Protein AF-A0A3D9JRN9-F1 (afdb_monomer_lite)

pLDDT: mean 74.61, std 16.91, range [31.59, 95.44]

Structure (mmCIF, N/CA/C/O backbone):
data_AF-A0A3D9JRN9-F1
#
_entry.id   AF-A0A3D9JRN9-F1
#
loop_
_atom_site.group_PDB
_atom_site.id
_atom_site.type_symbol
_atom_site.label_atom_id
_atom_site.label_alt_id
_atom_site.label_comp_id
_atom_site.label_asym_id
_atom_site.label_entity_id
_atom_site.label_seq_id
_atom_site.pdbx_PDB_ins_code
_atom_site.Cartn_x
_atom_site.Cartn_y
_atom_site.Cartn_z
_atom_site.occupancy
_atom_site.B_iso_or_equiv
_atom_site.auth_seq_id
_atom_site.auth_comp_id
_atom_site.auth_asym_id
_atom_site.auth_atom_id
_atom_site.pdbx_PDB_model_num
ATOM 1 N N . MET A 1 1 ? -12.294 11.208 -32.281 1.00 33.69 1 MET A N 1
ATOM 2 C CA . MET A 1 1 ? -10.976 11.576 -31.723 1.00 33.69 1 MET A CA 1
ATOM 3 C C . MET A 1 1 ? -10.652 10.563 -30.634 1.00 33.69 1 MET A C 1
ATOM 5 O O . MET A 1 1 ? -11.263 10.613 -29.578 1.00 33.69 1 MET A O 1
ATOM 9 N N . LEU A 1 2 ? -9.806 9.574 -30.929 1.00 33.28 2 LEU A N 1
ATOM 10 C CA . LEU A 1 2 ? -9.289 8.640 -29.926 1.00 33.28 2 LEU A CA 1
ATOM 11 C C . LEU A 1 2 ? -8.185 9.373 -29.164 1.00 33.28 2 LEU A C 1
ATOM 13 O O . LEU A 1 2 ? -7.103 9.590 -29.707 1.00 33.28 2 LEU A O 1
ATOM 17 N N . PHE A 1 3 ? -8.467 9.809 -27.937 1.00 31.59 3 PHE A N 1
ATOM 18 C CA . PHE A 1 3 ? -7.407 10.210 -27.023 1.00 31.59 3 PHE A CA 1
ATOM 19 C C . PHE A 1 3 ? -6.645 8.940 -26.651 1.00 31.59 3 PHE A C 1
ATOM 21 O O . PHE A 1 3 ? -7.091 8.156 -25.820 1.00 31.59 3 PHE A O 1
ATOM 28 N N . ALA A 1 4 ? -5.510 8.707 -27.306 1.00 32.16 4 ALA A N 1
ATOM 29 C CA . ALA A 1 4 ? -4.518 7.785 -26.787 1.00 32.16 4 ALA A CA 1
ATOM 30 C C . ALA A 1 4 ? -4.091 8.336 -25.420 1.00 32.16 4 ALA A C 1
ATOM 32 O O . ALA A 1 4 ? -3.408 9.362 -25.352 1.00 32.16 4 ALA A O 1
ATOM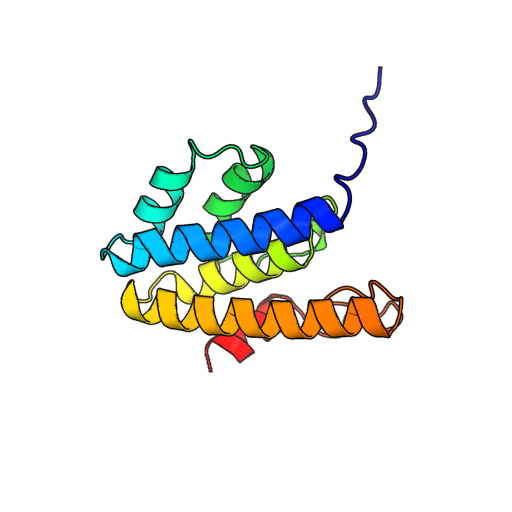 33 N N . HIS A 1 5 ? -4.552 7.705 -24.337 1.00 36.44 5 HIS A N 1
ATOM 34 C CA . HIS A 1 5 ? -4.017 7.950 -23.006 1.00 36.44 5 HIS A CA 1
ATOM 35 C C . HIS A 1 5 ? -2.512 7.719 -23.095 1.00 36.44 5 HIS A C 1
ATOM 37 O O . HIS A 1 5 ? -2.056 6.588 -23.254 1.00 36.44 5 HIS A O 1
ATOM 43 N N . ARG A 1 6 ? -1.731 8.805 -23.064 1.00 34.16 6 ARG A N 1
ATOM 44 C CA . ARG A 1 6 ? -0.288 8.676 -22.896 1.00 34.16 6 ARG A CA 1
ATOM 45 C C . ARG A 1 6 ? -0.088 7.919 -21.584 1.00 34.16 6 ARG A C 1
ATOM 47 O O . ARG A 1 6 ? -0.659 8.363 -20.583 1.00 34.16 6 ARG A O 1
ATOM 54 N N . PRO A 1 7 ? 0.673 6.812 -21.568 1.00 41.25 7 PRO A N 1
ATOM 55 C CA . PRO A 1 7 ? 1.033 6.182 -20.313 1.00 41.25 7 PRO A CA 1
ATOM 56 C C . PRO A 1 7 ? 1.655 7.270 -19.441 1.00 41.25 7 PRO A C 1
ATOM 58 O O . PRO A 1 7 ? 2.537 8.012 -19.890 1.00 41.25 7 PRO A O 1
ATOM 61 N N . THR A 1 8 ? 1.129 7.438 -18.228 1.00 45.56 8 THR A N 1
ATOM 62 C CA . THR A 1 8 ? 1.797 8.279 -17.237 1.00 45.56 8 THR A CA 1
ATOM 63 C C . THR A 1 8 ? 3.233 7.776 -17.147 1.00 45.56 8 THR A C 1
ATOM 65 O O . THR A 1 8 ? 3.460 6.566 -17.110 1.00 45.56 8 THR A O 1
ATOM 68 N N . HIS A 1 9 ? 4.211 8.686 -17.227 1.00 47.56 9 HIS A N 1
ATOM 69 C CA . HIS A 1 9 ? 5.622 8.305 -17.170 1.00 47.56 9 HIS A CA 1
ATOM 70 C C . HIS A 1 9 ? 5.814 7.319 -16.004 1.00 47.56 9 HIS A C 1
ATOM 72 O O . HIS A 1 9 ? 5.342 7.625 -14.905 1.00 47.56 9 HIS A O 1
ATOM 78 N N . PRO A 1 10 ? 6.480 6.165 -16.197 1.00 55.31 10 PRO A N 1
ATOM 79 C CA . PRO A 1 10 ? 6.584 5.123 -15.169 1.00 55.31 10 PRO A CA 1
ATOM 80 C C . PRO A 1 10 ? 7.113 5.676 -13.835 1.00 55.31 10 PRO A C 1
ATOM 82 O O . PRO A 1 10 ? 6.675 5.266 -12.763 1.00 55.31 10 PRO A O 1
ATOM 85 N N . THR A 1 11 ? 7.963 6.702 -13.902 1.00 59.81 11 THR A N 1
ATOM 86 C CA . THR A 1 11 ? 8.492 7.462 -12.766 1.00 59.81 11 THR A CA 1
ATOM 87 C C . THR A 1 11 ? 7.412 8.160 -11.928 1.00 59.81 11 THR A C 1
ATOM 89 O O . THR A 1 11 ? 7.505 8.155 -10.705 1.00 59.81 11 THR A O 1
ATOM 92 N N . ILE A 1 12 ? 6.369 8.721 -12.553 1.00 62.94 12 ILE A N 1
ATOM 93 C CA . ILE A 1 12 ? 5.248 9.374 -11.852 1.00 62.94 12 ILE A CA 1
ATOM 94 C C . ILE A 1 12 ? 4.482 8.331 -11.035 1.00 62.94 12 ILE A C 1
ATOM 96 O O . ILE A 1 12 ? 4.225 8.544 -9.855 1.00 62.94 12 ILE A O 1
ATOM 100 N N . GLY A 1 13 ? 4.198 7.164 -11.623 1.00 71.06 13 GLY A N 1
ATOM 101 C CA . GLY A 1 13 ? 3.505 6.080 -10.923 1.00 71.06 13 GLY A CA 1
ATOM 102 C C . GLY A 1 13 ? 4.291 5.527 -9.728 1.00 71.06 13 GLY A C 1
ATOM 103 O O . GLY A 1 13 ? 3.698 5.215 -8.697 1.00 71.06 13 GLY A O 1
ATOM 104 N N . VAL A 1 14 ? 5.623 5.439 -9.826 1.00 77.38 14 VAL A N 1
ATOM 105 C CA . VAL A 1 14 ? 6.492 5.038 -8.704 1.00 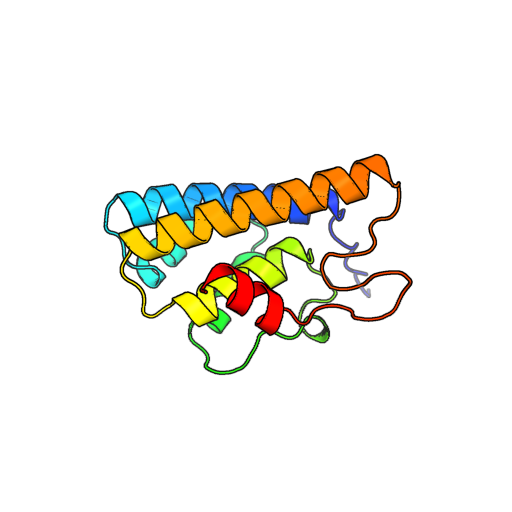77.38 14 VAL A CA 1
ATOM 106 C C . VAL A 1 14 ? 6.459 6.079 -7.582 1.00 77.38 14 VAL A C 1
ATOM 108 O O . VAL A 1 14 ? 6.141 5.730 -6.447 1.00 77.38 14 VAL A O 1
ATOM 111 N N . VAL A 1 15 ? 6.724 7.355 -7.887 1.00 80.31 15 VAL A N 1
ATOM 112 C CA . VAL A 1 15 ? 6.757 8.434 -6.880 1.00 80.31 15 VAL A CA 1
ATOM 113 C C . VAL A 1 15 ? 5.410 8.572 -6.169 1.00 80.31 15 VAL A C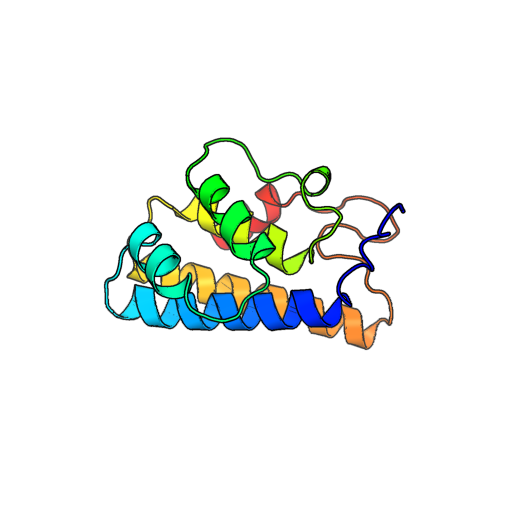 1
ATOM 115 O O . VAL A 1 15 ? 5.372 8.618 -4.940 1.00 80.31 15 VAL A O 1
ATOM 118 N N . SER A 1 16 ? 4.303 8.553 -6.917 1.00 80.31 16 SER A N 1
ATOM 119 C CA . SER A 1 16 ? 2.959 8.611 -6.336 1.00 80.31 16 SER A CA 1
ATOM 120 C C . SER A 1 16 ? 2.656 7.414 -5.431 1.00 80.31 16 SER A C 1
ATOM 122 O O . SER A 1 16 ? 1.979 7.584 -4.423 1.00 80.31 16 SER A O 1
ATOM 124 N N . THR A 1 17 ? 3.192 6.222 -5.724 1.00 85.50 17 THR A N 1
ATOM 125 C CA . THR A 1 17 ? 3.017 5.049 -4.847 1.00 85.50 17 THR A CA 1
ATOM 126 C C . THR A 1 17 ? 3.729 5.244 -3.508 1.00 85.50 17 THR A C 1
ATOM 128 O O . THR A 1 17 ? 3.133 5.012 -2.461 1.00 85.50 17 THR A O 1
ATOM 131 N N . PHE A 1 18 ? 4.981 5.716 -3.516 1.00 88.38 18 PHE A N 1
ATOM 132 C CA . PHE A 1 18 ? 5.722 5.984 -2.277 1.00 88.38 18 PHE A CA 1
ATOM 133 C C . PHE A 1 18 ? 5.057 7.075 -1.431 1.00 88.38 18 PHE A C 1
ATOM 135 O O . PHE A 1 18 ? 4.928 6.912 -0.219 1.00 88.38 18 PHE A O 1
ATOM 142 N N . GLN A 1 19 ? 4.578 8.147 -2.067 1.00 87.19 19 GLN A N 1
ATOM 143 C CA . GLN A 1 19 ? 3.826 9.201 -1.383 1.00 87.19 19 GLN A CA 1
ATOM 144 C C . GLN A 1 19 ? 2.523 8.673 -0.773 1.00 87.19 19 GLN A C 1
ATOM 146 O O . GLN A 1 19 ? 2.179 9.043 0.348 1.00 87.19 19 GLN A O 1
ATOM 151 N N . LEU A 1 20 ? 1.806 7.796 -1.483 1.00 88.25 20 LEU A N 1
ATOM 152 C CA . LEU A 1 20 ? 0.583 7.184 -0.971 1.00 88.25 20 LEU A CA 1
ATOM 153 C C . LEU A 1 20 ? 0.865 6.298 0.249 1.00 88.25 20 LEU A C 1
ATOM 155 O O . LEU A 1 20 ? 0.137 6.391 1.234 1.00 88.25 20 LEU A O 1
ATOM 159 N N . ILE A 1 21 ? 1.939 5.503 0.219 1.00 92.38 21 ILE A N 1
ATOM 160 C CA . ILE A 1 21 ? 2.369 4.704 1.375 1.00 92.38 21 ILE A CA 1
ATOM 161 C C . ILE A 1 21 ? 2.632 5.609 2.585 1.00 92.38 21 ILE A C 1
ATOM 163 O O . ILE A 1 21 ? 2.086 5.362 3.658 1.00 92.38 21 ILE A O 1
ATOM 167 N N . ASP A 1 22 ? 3.400 6.686 2.408 1.00 92.50 22 ASP A N 1
ATOM 168 C CA . ASP A 1 22 ? 3.732 7.612 3.499 1.00 92.50 22 ASP A CA 1
ATOM 169 C C . ASP A 1 22 ? 2.496 8.272 4.110 1.00 92.50 22 ASP A C 1
ATOM 171 O O . ASP A 1 22 ? 2.350 8.353 5.333 1.00 92.50 22 ASP A O 1
ATOM 175 N N . LEU A 1 23 ? 1.568 8.715 3.266 1.00 91.44 23 LEU A N 1
ATOM 176 C CA . LEU A 1 23 ? 0.326 9.317 3.729 1.00 91.44 23 LEU A CA 1
ATOM 177 C C . LEU A 1 23 ? -0.578 8.307 4.438 1.00 91.44 23 LEU A C 1
ATOM 179 O O . LEU A 1 23 ? -1.187 8.659 5.448 1.00 91.44 23 LEU A O 1
ATOM 183 N N . LEU A 1 24 ? -0.649 7.062 3.961 1.00 91.12 24 LEU A N 1
ATOM 184 C CA . LEU A 1 24 ? -1.404 6.006 4.636 1.00 91.12 24 LEU A CA 1
ATOM 185 C C . LEU A 1 24 ? -0.814 5.692 6.003 1.00 91.12 24 LEU A C 1
ATOM 187 O O . LEU A 1 24 ? -1.548 5.698 6.989 1.00 91.12 24 LEU A O 1
ATOM 191 N N . MET A 1 25 ? 0.503 5.524 6.091 1.00 94.44 25 MET A N 1
ATOM 192 C CA . MET A 1 25 ? 1.192 5.318 7.365 1.00 94.44 25 MET A CA 1
ATOM 193 C C . MET A 1 25 ? 0.914 6.459 8.356 1.00 94.44 25 MET A C 1
ATOM 195 O O . MET A 1 25 ? 0.626 6.211 9.527 1.00 94.44 25 MET A O 1
ATOM 199 N N . LEU A 1 26 ? 0.908 7.720 7.906 1.00 93.88 26 LEU A N 1
ATOM 200 C CA . LEU A 1 26 ? 0.564 8.871 8.757 1.00 93.88 26 LEU A CA 1
ATOM 201 C C . LEU A 1 26 ? -0.878 8.844 9.288 1.00 93.88 26 LEU A C 1
ATOM 203 O O . LEU A 1 26 ? -1.140 9.382 10.363 1.00 93.88 26 LEU A O 1
ATOM 207 N N . ARG A 1 27 ? -1.828 8.271 8.545 1.00 91.62 27 ARG A N 1
ATOM 208 C CA . ARG A 1 27 ? -3.228 8.140 8.982 1.00 91.62 27 ARG A CA 1
ATOM 209 C C . ARG A 1 27 ? -3.408 6.950 9.920 1.00 91.62 27 ARG A C 1
ATOM 211 O O . ARG A 1 27 ? -3.983 7.107 10.993 1.00 91.62 27 ARG A O 1
ATOM 218 N N . LEU A 1 28 ? -2.859 5.799 9.549 1.00 92.50 28 LEU A N 1
ATOM 219 C CA . LEU A 1 28 ? -2.930 4.560 10.323 1.00 92.50 28 LEU A CA 1
ATOM 220 C C . LEU A 1 28 ? -2.225 4.693 11.686 1.00 92.50 28 LEU A C 1
ATOM 222 O O . LEU A 1 28 ? -2.767 4.271 12.702 1.00 92.50 28 LEU A O 1
ATOM 226 N N . SER A 1 29 ? -1.084 5.390 11.747 1.00 93.75 29 SER A N 1
ATOM 227 C CA . SER A 1 29 ? -0.376 5.700 13.008 1.00 93.75 29 SER A CA 1
ATOM 228 C C . SER A 1 29 ? -1.170 6.585 13.975 1.00 93.75 29 SER A C 1
ATOM 230 O O . SER A 1 29 ? -0.855 6.637 15.162 1.00 93.75 29 SER A O 1
ATOM 232 N N . ARG A 1 30 ? -2.226 7.259 13.501 1.00 93.12 30 ARG A N 1
ATOM 233 C CA . ARG A 1 30 ? -3.187 7.994 14.342 1.00 93.12 30 ARG A CA 1
ATOM 234 C C . ARG A 1 30 ? -4.363 7.122 14.793 1.00 93.12 30 ARG A C 1
ATOM 236 O O . ARG A 1 30 ? -5.329 7.652 15.333 1.00 93.12 30 ARG A O 1
ATOM 243 N N . GLY A 1 31 ? -4.307 5.816 14.539 1.00 91.00 31 GLY A N 1
ATOM 244 C CA . GLY A 1 31 ? -5.367 4.864 14.857 1.00 91.00 31 GLY A CA 1
ATOM 245 C C . GLY A 1 31 ? -6.529 4.870 13.864 1.00 91.00 31 GLY A C 1
ATOM 246 O O . GLY A 1 31 ? -7.576 4.310 14.167 1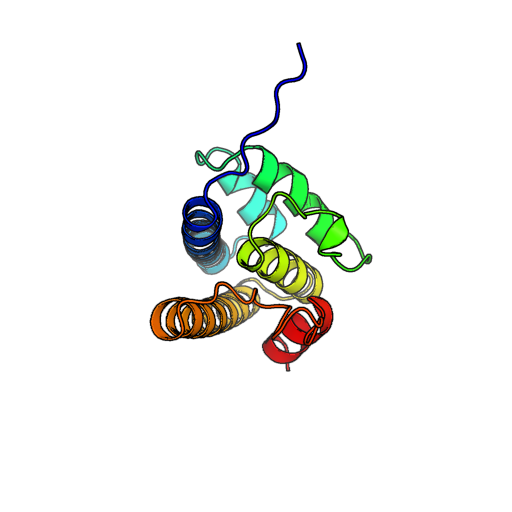.00 91.00 31 GLY A O 1
ATOM 247 N N . MET A 1 32 ? -6.385 5.503 12.694 1.00 91.75 32 MET A N 1
ATOM 248 C CA . MET A 1 32 ? -7.425 5.423 11.667 1.00 91.75 32 MET A CA 1
ATOM 249 C C . MET A 1 32 ? -7.433 4.026 11.052 1.00 91.75 32 MET A C 1
ATOM 251 O O . MET A 1 32 ? -6.381 3.514 10.683 1.00 91.75 32 MET A O 1
ATOM 255 N N . GLU A 1 33 ? -8.612 3.435 10.892 1.00 88.88 33 GLU A N 1
ATOM 256 C CA . GLU A 1 33 ? -8.768 2.196 10.130 1.00 88.88 33 GLU A CA 1
ATOM 257 C C . GLU A 1 33 ? -8.476 2.426 8.645 1.00 88.88 33 GLU A C 1
ATOM 259 O O . GLU A 1 33 ? -8.662 3.534 8.128 1.00 88.88 33 GLU A O 1
ATOM 264 N N . LEU A 1 34 ? -8.062 1.370 7.940 1.00 86.56 34 LEU A N 1
ATOM 265 C CA . LEU A 1 34 ? -7.687 1.447 6.529 1.00 86.56 34 LEU A CA 1
ATOM 266 C C . LEU A 1 34 ? -8.754 2.139 5.660 1.00 86.56 34 LEU A C 1
ATOM 268 O O . LEU A 1 34 ? -8.389 3.095 4.977 1.00 86.56 34 LEU A O 1
ATOM 272 N N . PRO A 1 35 ? -10.058 1.786 5.710 1.00 83.88 35 PRO A N 1
ATOM 273 C CA . PRO A 1 35 ? -11.065 2.441 4.869 1.00 83.88 35 PRO A CA 1
ATOM 274 C C . PRO A 1 35 ? -11.176 3.951 5.131 1.00 83.88 35 PRO A C 1
ATOM 276 O O . PRO A 1 35 ? -11.255 4.745 4.193 1.00 83.88 35 PRO A O 1
ATOM 279 N N . ALA A 1 36 ? -11.119 4.363 6.400 1.00 85.06 36 ALA A N 1
ATOM 280 C CA . ALA A 1 36 ? -11.174 5.770 6.788 1.00 85.06 36 ALA A CA 1
ATOM 281 C C . ALA A 1 36 ? -9.899 6.523 6.375 1.00 85.06 36 ALA A C 1
ATOM 283 O O . ALA A 1 36 ? -9.965 7.663 5.905 1.00 85.06 36 ALA A O 1
ATOM 284 N N . ALA A 1 37 ? -8.734 5.883 6.514 1.00 87.69 37 ALA A N 1
ATOM 285 C CA . ALA A 1 37 ? -7.468 6.411 6.029 1.00 87.69 37 ALA A CA 1
ATOM 286 C C . ALA A 1 37 ? -7.529 6.635 4.513 1.00 87.69 37 ALA A C 1
ATOM 288 O O . ALA A 1 37 ? -7.220 7.742 4.071 1.00 87.69 37 ALA A O 1
ATOM 289 N N . MET A 1 38 ? -8.022 5.659 3.740 1.00 80.94 38 MET A N 1
ATOM 290 C CA . MET A 1 38 ? -8.198 5.786 2.290 1.00 80.94 38 MET A CA 1
ATOM 291 C C . MET A 1 38 ? -9.096 6.976 1.932 1.00 80.94 38 MET A C 1
ATOM 293 O O . MET A 1 38 ? -8.681 7.854 1.180 1.00 80.94 38 MET A O 1
ATOM 297 N N . GLN A 1 39 ? -10.298 7.060 2.510 1.00 79.75 39 GLN A N 1
ATOM 298 C CA . GLN A 1 39 ? -11.240 8.150 2.226 1.00 79.75 39 GLN A CA 1
ATOM 299 C C . GLN A 1 39 ? -10.652 9.528 2.551 1.00 79.75 39 GLN A C 1
ATOM 301 O O . GLN A 1 39 ? -10.818 10.473 1.782 1.00 79.75 39 GLN A O 1
ATOM 306 N N . SER A 1 40 ? -9.898 9.641 3.650 1.00 83.31 40 SER A N 1
ATOM 307 C CA . SER A 1 40 ? -9.257 10.901 4.051 1.00 83.31 40 SER A CA 1
ATOM 308 C C . SER A 1 40 ? -8.199 11.405 3.064 1.00 83.31 40 SER A C 1
ATOM 310 O O . SER A 1 40 ? -7.827 12.580 3.102 1.00 83.31 40 SER A O 1
ATOM 312 N N . LEU A 1 41 ? -7.700 10.523 2.196 1.00 78.88 41 LEU A N 1
ATOM 313 C CA . LEU A 1 41 ? -6.713 10.847 1.174 1.00 78.88 41 LEU A CA 1
ATOM 314 C C . LEU A 1 41 ? -7.351 11.170 -0.184 1.00 78.88 41 LEU A C 1
ATOM 316 O O . LEU A 1 41 ? -6.653 11.717 -1.031 1.00 78.88 41 LEU A O 1
ATOM 320 N N . GLY A 1 42 ? -8.656 10.930 -0.375 1.00 64.81 42 GLY A N 1
ATOM 321 C CA . GLY A 1 42 ? -9.384 11.197 -1.627 1.00 64.81 42 GLY A CA 1
ATOM 322 C C . GLY A 1 42 ? -9.445 12.673 -2.053 1.00 64.81 42 GLY A C 1
ATOM 323 O O . GLY A 1 42 ? -9.911 12.975 -3.145 1.00 64.81 42 GLY A O 1
ATOM 324 N N . GLY A 1 43 ? -8.965 13.598 -1.212 1.00 58.50 43 GLY A N 1
ATOM 325 C CA . GLY A 1 43 ? -8.776 15.020 -1.535 1.00 58.50 43 GLY A CA 1
ATOM 326 C C . GLY A 1 43 ? -7.321 15.432 -1.802 1.00 58.50 43 GLY A C 1
ATOM 327 O O . GLY A 1 43 ? -7.053 16.602 -2.073 1.00 58.50 43 GLY A O 1
ATOM 328 N N . VAL A 1 44 ? -6.365 14.506 -1.695 1.00 65.38 44 VAL A N 1
ATOM 329 C CA . VAL A 1 44 ? -4.968 14.737 -2.084 1.00 65.38 44 VAL A CA 1
ATOM 330 C C . VAL A 1 44 ? -4.880 14.557 -3.597 1.00 65.38 44 VAL A C 1
ATOM 332 O O . VAL A 1 44 ? -5.443 13.599 -4.116 1.00 65.38 44 VAL A O 1
ATOM 335 N N . GLN A 1 45 ? -4.192 15.464 -4.304 1.00 57.25 45 GLN A N 1
ATOM 336 C CA . GLN A 1 45 ? -4.025 15.433 -5.766 1.00 57.25 45 GLN A CA 1
ATOM 337 C C . GLN A 1 45 ? -3.178 14.232 -6.225 1.00 57.25 45 GLN A C 1
ATOM 339 O O . GLN A 1 45 ? -2.047 14.372 -6.685 1.00 57.25 45 GLN A O 1
ATOM 344 N N . PHE A 1 46 ? -3.723 13.032 -6.087 1.00 60.81 46 PHE A N 1
ATOM 345 C CA . PHE A 1 46 ? -3.293 11.855 -6.812 1.00 60.81 46 PHE A CA 1
ATOM 346 C C . PHE A 1 46 ? -4.104 11.771 -8.106 1.00 60.81 46 PHE A C 1
ATOM 348 O O . PHE A 1 46 ? -5.245 12.228 -8.138 1.00 60.81 46 PHE A O 1
ATOM 355 N N . PRO A 1 47 ? -3.556 11.189 -9.183 1.00 59.72 47 PRO A N 1
ATOM 356 C CA . PRO A 1 47 ? -4.359 10.816 -10.340 1.00 59.72 47 PRO A CA 1
ATOM 357 C C . PRO A 1 47 ? -5.637 10.082 -9.893 1.00 59.72 47 PRO A C 1
ATOM 359 O O . PRO A 1 47 ? -5.517 9.049 -9.238 1.00 59.72 47 PRO A O 1
ATOM 362 N N . ASP A 1 48 ? -6.833 10.581 -10.245 1.00 52.78 48 ASP A N 1
ATOM 363 C CA . ASP A 1 48 ? -8.159 10.044 -9.830 1.00 52.78 48 ASP A CA 1
ATOM 364 C C . ASP A 1 48 ? -8.273 8.523 -9.992 1.00 52.78 48 ASP A C 1
ATOM 366 O O . ASP A 1 48 ? -8.931 7.789 -9.257 1.00 52.78 48 ASP A O 1
ATOM 370 N N . SER A 1 49 ? -7.555 8.039 -10.985 1.00 56.19 49 SER A N 1
ATOM 371 C CA . SER A 1 49 ? -7.493 6.666 -11.401 1.00 56.19 49 SER A CA 1
ATOM 372 C C . SER A 1 49 ? -6.822 5.760 -10.332 1.00 56.19 49 SER A C 1
ATOM 374 O O . SER A 1 49 ? -7.119 4.567 -10.288 1.00 56.19 49 SER A O 1
ATOM 376 N N . LEU A 1 50 ? -5.958 6.285 -9.447 1.00 59.00 50 LEU A N 1
ATOM 377 C CA . LEU A 1 50 ? -5.403 5.557 -8.289 1.00 59.00 50 LEU A CA 1
ATOM 378 C C . LEU A 1 50 ? -6.478 5.294 -7.225 1.00 59.00 50 LEU A C 1
ATOM 380 O O . LEU A 1 50 ? -6.544 4.187 -6.702 1.00 59.00 50 LEU A O 1
ATOM 384 N N . PHE A 1 51 ? -7.351 6.268 -6.946 1.00 60.06 51 PHE A N 1
ATOM 385 C CA . PHE A 1 51 ? -8.400 6.135 -5.926 1.00 60.06 51 PHE A CA 1
ATOM 386 C C . PHE A 1 51 ? -9.474 5.126 -6.297 1.00 60.06 51 PHE A C 1
ATOM 388 O O . PHE A 1 51 ? -9.812 4.275 -5.480 1.00 60.06 51 PHE A O 1
ATOM 395 N N . ASN A 1 52 ? -9.913 5.131 -7.554 1.00 62.25 52 ASN A N 1
ATOM 396 C CA . ASN A 1 52 ? -10.928 4.188 -8.036 1.00 62.25 52 ASN A CA 1
ATOM 397 C C . ASN A 1 52 ? -10.463 2.719 -7.998 1.00 62.25 52 ASN A C 1
ATOM 399 O O . ASN A 1 52 ? -11.274 1.810 -8.118 1.00 62.25 52 ASN A O 1
ATOM 403 N N . SER A 1 53 ? -9.155 2.476 -7.852 1.00 64.81 53 SER A N 1
ATOM 404 C CA . SER A 1 53 ? -8.588 1.125 -7.757 1.00 64.81 53 SER A CA 1
ATOM 405 C C . SER A 1 53 ? -8.458 0.638 -6.308 1.00 64.81 53 SER A C 1
ATOM 407 O O . SER A 1 53 ? -8.147 -0.526 -6.082 1.00 64.81 53 SER A O 1
ATOM 409 N N . LEU A 1 54 ? -8.682 1.508 -5.315 1.00 68.19 54 LEU A N 1
ATOM 410 C CA . LEU A 1 54 ? -8.526 1.178 -3.895 1.00 68.19 54 LEU A CA 1
ATOM 411 C C . LEU A 1 54 ? -9.748 0.454 -3.321 1.00 68.19 54 LEU A C 1
ATOM 413 O O . LEU A 1 54 ? -9.598 -0.306 -2.369 1.00 68.19 54 LEU A O 1
ATOM 417 N N . ASP A 1 55 ? -10.920 0.582 -3.946 1.00 70.31 55 ASP A N 1
ATOM 418 C CA . ASP A 1 55 ? -12.109 -0.210 -3.597 1.00 70.31 55 ASP A CA 1
ATOM 419 C C . ASP A 1 55 ? -11.862 -1.723 -3.747 1.00 70.31 55 ASP A C 1
ATOM 421 O O . ASP A 1 55 ? -12.476 -2.540 -3.062 1.00 70.31 55 ASP A O 1
ATOM 425 N N . LEU A 1 56 ? -10.894 -2.115 -4.580 1.00 71.06 56 LEU A N 1
ATOM 426 C CA . LEU A 1 56 ? -10.518 -3.513 -4.804 1.00 71.06 56 LEU A CA 1
ATOM 427 C C . LEU A 1 56 ? -9.847 -4.165 -3.592 1.00 71.06 56 LEU A C 1
ATOM 429 O O . LEU A 1 56 ? -9.892 -5.388 -3.464 1.00 71.06 56 LEU A O 1
ATOM 433 N N . ILE A 1 57 ? -9.304 -3.366 -2.666 1.00 77.69 57 ILE A N 1
ATOM 434 C CA . ILE A 1 57 ? -8.785 -3.837 -1.372 1.00 77.69 57 ILE A CA 1
ATOM 435 C C . ILE A 1 57 ? -9.890 -4.535 -0.568 1.00 77.69 57 ILE A C 1
ATOM 437 O O . ILE A 1 57 ? -9.604 -5.443 0.207 1.00 77.69 57 ILE A O 1
ATOM 441 N N . GLN A 1 58 ? -11.152 -4.142 -0.767 1.00 75.69 58 GLN A N 1
ATOM 442 C CA . GLN A 1 58 ? -12.303 -4.730 -0.078 1.00 75.69 58 GLN A CA 1
ATOM 443 C C . GLN A 1 58 ? -12.751 -6.064 -0.687 1.00 75.69 58 GLN A C 1
ATOM 445 O O . GLN A 1 58 ? -13.637 -6.719 -0.141 1.00 75.69 58 GLN A O 1
ATOM 450 N N . THR A 1 59 ? -12.170 -6.475 -1.816 1.00 78.50 59 THR A N 1
ATOM 451 C CA . THR A 1 59 ? -12.568 -7.700 -2.512 1.00 78.50 59 THR A CA 1
ATOM 452 C C . THR A 1 59 ? -11.682 -8.883 -2.125 1.00 78.50 59 THR A C 1
ATOM 454 O O . THR A 1 59 ? -10.486 -8.748 -1.863 1.00 78.50 59 THR A O 1
ATOM 457 N N . ASP A 1 60 ? -12.257 -10.085 -2.145 1.00 79.31 60 ASP A N 1
ATOM 458 C CA . ASP A 1 60 ? -11.491 -11.327 -1.987 1.00 79.31 60 ASP A CA 1
ATOM 459 C C . ASP A 1 60 ? -10.710 -11.711 -3.250 1.00 79.31 60 ASP A C 1
ATOM 461 O O . ASP A 1 60 ? -9.868 -12.608 -3.210 1.00 79.31 60 ASP A O 1
ATOM 465 N N . THR A 1 61 ? -10.962 -11.022 -4.365 1.00 81.81 61 THR A N 1
ATOM 466 C CA . THR A 1 61 ? -10.330 -11.324 -5.649 1.00 81.81 61 THR A CA 1
ATOM 467 C C . THR A 1 61 ? -8.904 -10.779 -5.666 1.00 81.81 61 THR A C 1
ATOM 469 O O . THR A 1 61 ? -8.712 -9.595 -5.385 1.00 81.81 61 THR A O 1
ATOM 472 N N . PRO A 1 62 ? -7.900 -11.601 -6.004 1.00 80.50 62 PRO A N 1
ATOM 473 C CA . PRO A 1 62 ? -6.539 -11.116 -6.144 1.00 80.50 62 PRO A CA 1
ATOM 474 C C . PRO A 1 62 ? -6.388 -10.040 -7.215 1.00 80.50 62 PRO A C 1
ATOM 476 O O . PRO A 1 62 ? -7.027 -10.090 -8.272 1.00 80.50 62 PRO A O 1
ATOM 479 N N . VAL A 1 63 ? -5.499 -9.082 -6.963 1.00 79.81 63 VAL A N 1
ATOM 480 C CA . VAL A 1 63 ? -5.206 -8.007 -7.908 1.00 79.81 63 VAL A CA 1
ATOM 481 C C . VAL A 1 63 ? -4.341 -8.555 -9.043 1.00 79.81 63 VAL A C 1
ATOM 483 O O . VAL A 1 63 ? -3.178 -8.913 -8.859 1.00 79.81 63 VAL A O 1
ATOM 486 N N . SER A 1 64 ? -4.900 -8.594 -10.255 1.00 70.00 64 SER A N 1
ATOM 487 C CA . SER A 1 64 ? -4.170 -9.023 -11.450 1.00 70.00 64 SER A CA 1
ATOM 488 C C . SER A 1 64 ? -3.490 -7.848 -12.142 1.00 70.00 64 SER A C 1
ATOM 490 O O . SER A 1 64 ? -4.128 -6.848 -12.464 1.00 70.00 64 SER A O 1
ATOM 492 N N . TYR A 1 65 ? -2.211 -8.002 -12.489 1.00 65.00 65 TYR A N 1
ATOM 493 C CA . TYR A 1 65 ? -1.469 -6.995 -13.252 1.00 65.00 65 TYR A CA 1
ATOM 494 C C . TYR A 1 65 ? -2.134 -6.632 -14.593 1.00 65.00 65 TYR A C 1
ATOM 496 O O . TYR A 1 65 ? -2.118 -5.473 -15.000 1.00 65.00 65 TYR A O 1
ATOM 504 N N . HIS A 1 66 ? -2.765 -7.598 -15.271 1.00 66.94 66 HIS A N 1
ATOM 505 C CA . HIS A 1 66 ? -3.416 -7.357 -16.563 1.00 66.94 66 HIS A CA 1
ATOM 506 C C . HIS A 1 66 ? -4.594 -6.379 -16.474 1.00 66.94 66 HIS A C 1
ATOM 508 O O . HIS A 1 66 ? -4.916 -5.732 -17.465 1.00 66.94 66 HIS A O 1
ATOM 514 N N . GLN A 1 67 ? -5.208 -6.242 -15.295 1.00 63.34 67 GLN A N 1
ATOM 515 C CA . GLN A 1 67 ? -6.286 -5.282 -15.049 1.00 63.34 67 GLN A CA 1
ATOM 516 C C . GLN A 1 67 ? -5.762 -3.847 -14.854 1.00 63.34 67 GLN A C 1
ATOM 518 O O . GLN A 1 67 ? -6.535 -2.903 -14.976 1.00 63.34 67 GLN A O 1
ATOM 523 N N . PHE A 1 68 ? -4.457 -3.680 -14.604 1.00 66.38 68 PHE A N 1
ATOM 524 C CA . PHE A 1 68 ? -3.800 -2.404 -14.291 1.00 66.38 68 PHE A CA 1
ATOM 525 C C . PHE A 1 68 ? -2.572 -2.161 -15.172 1.00 66.38 68 PHE A C 1
ATOM 527 O O . PHE A 1 68 ? -1.572 -1.606 -14.716 1.00 66.38 68 PHE A O 1
ATOM 534 N N . SER A 1 69 ? -2.614 -2.579 -16.442 1.00 62.22 69 SER A N 1
ATOM 535 C CA . SER A 1 69 ? -1.478 -2.443 -17.367 1.00 62.22 69 SER A CA 1
ATOM 536 C C . SER A 1 69 ? -1.052 -0.991 -17.621 1.00 62.22 69 SER A C 1
ATOM 538 O O . SER A 1 69 ? 0.051 -0.743 -18.099 1.00 62.22 69 SER A O 1
ATOM 540 N N . ASP A 1 70 ? -1.929 -0.031 -17.327 1.00 62.06 70 ASP A N 1
ATOM 541 C CA . ASP A 1 70 ? -1.682 1.411 -17.373 1.00 62.06 70 ASP A CA 1
ATOM 542 C C . ASP A 1 70 ? -1.008 1.955 -16.096 1.00 62.06 70 ASP A C 1
ATOM 544 O O . ASP A 1 70 ? -0.689 3.146 -16.032 1.00 62.06 70 ASP A O 1
ATOM 548 N N . ARG A 1 71 ? -0.787 1.112 -15.074 1.00 69.56 71 ARG A N 1
ATOM 549 C CA . ARG A 1 71 ? -0.266 1.490 -13.751 1.00 69.56 71 ARG A CA 1
ATOM 550 C C . ARG A 1 71 ? 1.131 0.979 -13.474 1.00 69.56 71 ARG A C 1
ATOM 552 O O . ARG A 1 71 ? 1.613 0.002 -14.037 1.00 69.56 71 ARG A O 1
ATOM 559 N N . SER A 1 72 ? 1.779 1.658 -12.528 1.00 75.62 72 SER A N 1
ATOM 560 C CA . SER A 1 72 ? 3.055 1.203 -11.993 1.00 75.62 72 SER A CA 1
ATOM 561 C C . SER A 1 72 ? 2.883 -0.125 -11.260 1.00 75.62 72 SER A C 1
ATOM 563 O O . SER A 1 72 ? 1.955 -0.305 -10.474 1.00 75.62 72 SER A O 1
ATOM 565 N N . HIS A 1 73 ? 3.843 -1.026 -11.448 1.00 78.44 73 HIS A N 1
ATOM 566 C CA . HIS A 1 73 ? 3.924 -2.307 -10.740 1.00 78.44 73 HIS A CA 1
ATOM 567 C C . HIS A 1 73 ? 4.022 -2.116 -9.227 1.00 78.44 73 HIS A C 1
ATOM 569 O O . HIS A 1 73 ? 3.539 -2.942 -8.462 1.00 78.44 73 HIS A O 1
ATOM 575 N N . PHE A 1 74 ? 4.593 -0.987 -8.804 1.00 83.50 74 PHE A N 1
ATOM 576 C CA . PHE A 1 74 ? 4.666 -0.579 -7.405 1.00 83.50 74 PHE A CA 1
ATOM 577 C C . PHE A 1 74 ? 3.263 -0.363 -6.832 1.00 83.50 74 PHE A C 1
ATOM 579 O O . PHE A 1 74 ? 2.985 -0.770 -5.708 1.00 83.50 74 PHE A O 1
ATOM 586 N N . PHE A 1 75 ? 2.366 0.239 -7.617 1.00 83.44 75 PHE A N 1
ATOM 587 C CA . PHE A 1 75 ? 0.993 0.477 -7.190 1.00 83.44 75 PHE A CA 1
ATOM 588 C C . PHE A 1 75 ? 0.196 -0.826 -7.107 1.00 83.44 75 PHE A C 1
ATOM 590 O O . PHE A 1 75 ? -0.511 -1.047 -6.131 1.00 83.44 75 PHE A O 1
ATOM 597 N N . VAL A 1 76 ? 0.364 -1.727 -8.078 1.00 84.00 76 VAL A N 1
ATOM 598 C CA . VAL A 1 76 ? -0.262 -3.062 -8.044 1.00 84.00 76 VAL A CA 1
ATOM 599 C C . VAL A 1 76 ? 0.204 -3.859 -6.819 1.00 84.00 76 VAL A C 1
ATOM 601 O O . VAL A 1 76 ? -0.617 -4.468 -6.139 1.00 84.00 76 VAL A O 1
ATOM 604 N N . ALA A 1 77 ? 1.498 -3.796 -6.489 1.00 87.56 77 ALA A N 1
ATOM 605 C CA . ALA A 1 77 ? 2.040 -4.402 -5.275 1.00 87.56 77 ALA A CA 1
ATOM 606 C C . ALA A 1 77 ? 1.413 -3.813 -3.998 1.00 87.56 77 ALA A C 1
ATOM 608 O O . ALA A 1 77 ? 1.051 -4.559 -3.092 1.00 87.56 77 ALA A O 1
ATOM 609 N N . LEU A 1 78 ? 1.245 -2.486 -3.940 1.00 90.50 78 LEU A N 1
ATOM 610 C CA . LEU A 1 78 ? 0.565 -1.819 -2.828 1.00 90.50 78 LEU A CA 1
ATOM 611 C C . LEU A 1 78 ? -0.884 -2.294 -2.672 1.00 90.50 78 LEU A C 1
ATOM 613 O O . LEU A 1 78 ? -1.291 -2.615 -1.557 1.00 90.50 78 LEU A O 1
ATOM 617 N N . LEU A 1 79 ? -1.649 -2.356 -3.766 1.00 87.50 79 LEU A N 1
ATOM 618 C CA . LEU A 1 79 ? -3.042 -2.808 -3.734 1.00 87.50 79 LEU A CA 1
ATOM 619 C C . LEU A 1 79 ? -3.165 -4.229 -3.182 1.00 87.50 79 LEU A C 1
ATOM 621 O O . LEU A 1 79 ? -3.991 -4.471 -2.305 1.00 87.50 79 LEU A O 1
ATOM 625 N N . GLU A 1 80 ? -2.331 -5.153 -3.659 1.00 88.94 80 GLU A N 1
ATOM 626 C CA . GLU A 1 80 ? -2.403 -6.553 -3.242 1.00 88.94 80 GLU A CA 1
ATOM 627 C C . GLU A 1 80 ? -1.980 -6.748 -1.779 1.00 88.94 80 GLU A C 1
ATOM 629 O O . GLU A 1 80 ? -2.637 -7.483 -1.041 1.00 88.94 80 GLU A O 1
ATOM 634 N N . VAL A 1 81 ? -0.948 -6.032 -1.317 1.00 92.19 81 VAL A N 1
ATOM 635 C CA . VAL A 1 81 ? -0.548 -6.041 0.100 1.00 92.19 81 VAL A CA 1
ATOM 636 C C . VAL A 1 81 ? -1.662 -5.503 0.986 1.00 92.19 81 VAL A C 1
ATOM 638 O O . VAL A 1 81 ? -2.026 -6.149 1.965 1.00 92.19 81 VAL A O 1
ATOM 641 N N . LEU A 1 82 ? -2.244 -4.353 0.637 1.00 90.88 82 LEU A N 1
ATOM 642 C CA . LEU A 1 82 ? -3.346 -3.776 1.405 1.00 90.88 82 LEU A CA 1
ATOM 643 C C . LEU A 1 82 ? -4.569 -4.699 1.422 1.00 90.88 82 LEU A C 1
ATOM 645 O O . LEU A 1 82 ? -5.209 -4.827 2.462 1.00 90.88 82 LEU A O 1
ATOM 649 N N . ARG A 1 83 ? -4.875 -5.378 0.309 1.00 90.12 83 ARG A N 1
ATOM 650 C CA . ARG A 1 83 ? -5.972 -6.353 0.217 1.00 90.12 83 ARG A CA 1
ATOM 651 C C . ARG A 1 83 ? -5.769 -7.526 1.170 1.00 90.12 83 ARG A C 1
ATOM 653 O O . ARG A 1 83 ? -6.696 -7.883 1.898 1.00 90.12 83 ARG A O 1
ATOM 660 N N . GLN A 1 84 ? -4.583 -8.131 1.187 1.00 90.44 84 GLN A N 1
ATOM 661 C CA . GLN A 1 84 ? -4.293 -9.262 2.076 1.00 90.44 84 GLN A CA 1
ATOM 662 C C . GLN A 1 84 ? -4.185 -8.837 3.547 1.00 90.44 84 GLN A C 1
ATOM 664 O O . GLN A 1 84 ? -4.571 -9.592 4.435 1.00 90.44 84 GLN A O 1
ATOM 669 N N . ALA A 1 85 ? -3.727 -7.612 3.804 1.00 90.44 85 ALA A N 1
ATOM 670 C CA . ALA A 1 85 ? -3.553 -7.065 5.144 1.00 90.44 85 ALA A CA 1
ATOM 671 C C . ALA A 1 85 ? -4.810 -6.377 5.712 1.00 90.44 85 ALA A C 1
ATOM 673 O O . ALA A 1 85 ? -4.786 -5.916 6.848 1.00 90.44 85 ALA A O 1
ATOM 674 N N . ARG A 1 86 ? -5.914 -6.282 4.956 1.00 88.25 86 ARG A N 1
ATOM 675 C CA . ARG A 1 86 ? -7.079 -5.429 5.282 1.00 88.25 86 ARG A CA 1
ATOM 676 C C . ARG A 1 86 ? -7.738 -5.690 6.641 1.00 88.25 86 ARG A C 1
ATOM 678 O O . ARG A 1 86 ? -8.415 -4.807 7.154 1.00 88.25 86 ARG A O 1
ATOM 685 N N . SER A 1 87 ? -7.583 -6.895 7.191 1.00 88.50 87 SER A N 1
ATOM 686 C CA . SER A 1 87 ? -8.129 -7.291 8.494 1.00 88.50 87 SER A CA 1
ATOM 687 C C . SER A 1 87 ? -7.186 -7.013 9.667 1.00 88.50 87 SER A C 1
ATOM 689 O O . SER A 1 87 ? -7.532 -7.325 10.803 1.00 88.50 87 SER A O 1
ATOM 691 N N . LEU A 1 88 ? -5.981 -6.500 9.405 1.00 90.88 88 LEU A N 1
ATOM 692 C CA . LEU A 1 88 ? -5.009 -6.166 10.436 1.00 90.88 88 LEU A CA 1
ATOM 693 C C . LEU A 1 88 ? -5.357 -4.838 11.116 1.00 90.88 88 LEU A C 1
ATOM 695 O O . LEU A 1 88 ? -5.926 -3.928 10.511 1.00 90.88 88 LEU A O 1
ATOM 699 N N . GLU A 1 89 ? -4.959 -4.718 12.379 1.00 93.81 89 GLU A N 1
ATOM 700 C CA . GLU A 1 89 ? -5.079 -3.470 13.127 1.00 93.81 89 GLU A CA 1
ATOM 701 C C . GLU A 1 89 ? -4.163 -2.375 12.539 1.00 93.81 89 GLU A C 1
ATOM 703 O O . GLU A 1 89 ? -3.135 -2.686 11.924 1.00 93.81 89 GLU A O 1
ATOM 708 N N . PRO A 1 90 ? -4.479 -1.078 12.735 1.00 93.50 90 PRO A N 1
ATOM 709 C CA . PRO A 1 90 ? -3.717 0.024 12.137 1.00 93.50 90 PRO A CA 1
ATOM 710 C C . PRO A 1 90 ? -2.210 0.017 12.436 1.00 93.50 90 PRO A C 1
ATOM 712 O O . PRO A 1 90 ? -1.412 0.409 11.582 1.00 93.50 90 PRO A O 1
ATOM 715 N N . SER A 1 91 ? -1.809 -0.435 13.628 1.00 92.44 91 SER A N 1
ATOM 716 C CA . SER A 1 91 ? -0.403 -0.594 14.023 1.00 92.44 91 SER A CA 1
ATOM 717 C C . SER A 1 91 ? 0.304 -1.645 13.164 1.00 92.44 91 SER A C 1
ATOM 719 O O . SER A 1 91 ? 1.312 -1.340 12.531 1.00 92.44 91 SER A O 1
ATOM 721 N N . SER A 1 92 ? -0.272 -2.842 13.052 1.00 94.19 92 SER A N 1
ATOM 722 C CA . SER A 1 92 ? 0.251 -3.922 12.209 1.00 94.19 92 SER A CA 1
ATOM 723 C C . SER A 1 92 ? 0.260 -3.547 10.725 1.00 94.19 92 SER A C 1
ATOM 725 O O . SER A 1 92 ? 1.205 -3.874 10.011 1.00 94.19 92 SER A O 1
ATOM 727 N N . LEU A 1 93 ? -0.746 -2.803 10.251 1.00 93.75 93 LEU A N 1
ATOM 728 C CA . LEU A 1 93 ? -0.749 -2.257 8.891 1.00 93.75 93 LEU A CA 1
ATOM 729 C C . LEU A 1 93 ? 0.406 -1.277 8.649 1.00 93.75 93 LEU A C 1
ATOM 731 O O . LEU A 1 93 ? 0.975 -1.274 7.558 1.00 93.75 93 LEU A O 1
ATOM 735 N N . CYS A 1 94 ? 0.774 -0.453 9.636 1.00 93.31 94 CYS A N 1
ATOM 736 C CA . CYS A 1 94 ? 1.934 0.432 9.508 1.00 93.31 94 CYS A CA 1
ATOM 737 C C . CYS A 1 94 ? 3.228 -0.364 9.342 1.00 93.31 94 CYS A C 1
ATOM 739 O O . CYS A 1 94 ? 4.014 -0.039 8.453 1.00 93.31 94 CYS A O 1
ATOM 741 N N . ASP A 1 95 ? 3.429 -1.413 10.141 1.00 93.75 95 ASP A N 1
ATOM 742 C CA . ASP A 1 95 ? 4.615 -2.272 10.042 1.00 93.75 95 ASP A CA 1
ATOM 743 C C . ASP A 1 95 ? 4.703 -2.934 8.658 1.00 93.75 95 ASP A C 1
ATOM 745 O O . ASP A 1 95 ? 5.742 -2.879 7.994 1.00 93.75 95 ASP A O 1
ATOM 749 N N . VAL A 1 96 ? 3.579 -3.458 8.159 1.00 95.44 96 VAL A N 1
ATOM 750 C CA . VAL A 1 96 ? 3.462 -4.019 6.803 1.00 95.44 96 VAL A CA 1
ATOM 751 C C . VAL A 1 96 ? 3.821 -2.985 5.732 1.00 95.44 96 VAL A C 1
ATOM 753 O O . VAL A 1 96 ? 4.571 -3.286 4.801 1.00 95.44 96 VAL A O 1
ATOM 756 N N . LEU A 1 97 ? 3.336 -1.749 5.861 1.00 95.19 97 LEU A N 1
ATOM 757 C CA . LEU A 1 97 ? 3.632 -0.673 4.914 1.00 95.19 97 LEU A CA 1
ATOM 758 C C . LEU A 1 97 ? 5.100 -0.225 4.957 1.00 95.19 97 LEU A C 1
ATOM 760 O O . LEU A 1 97 ? 5.659 0.082 3.902 1.00 95.19 97 LEU A O 1
ATOM 764 N N . VAL A 1 98 ? 5.753 -0.250 6.124 1.00 95.38 98 VAL A N 1
ATOM 765 C CA . VAL A 1 98 ? 7.205 -0.017 6.248 1.00 95.38 98 VAL A CA 1
ATOM 766 C C . VAL A 1 98 ? 7.982 -1.085 5.477 1.00 95.38 98 VAL A C 1
ATOM 768 O O . VAL A 1 98 ? 8.872 -0.758 4.685 1.00 95.38 98 VAL A O 1
ATOM 771 N N . ILE A 1 99 ? 7.635 -2.361 5.675 1.00 94.31 99 ILE A N 1
ATOM 772 C CA . ILE A 1 99 ? 8.285 -3.492 4.999 1.00 94.31 99 ILE A CA 1
ATOM 773 C C . ILE A 1 99 ? 8.080 -3.391 3.485 1.00 94.31 99 ILE A C 1
ATOM 775 O O . ILE A 1 99 ? 9.052 -3.471 2.727 1.00 94.31 99 ILE A O 1
ATOM 779 N N . LEU A 1 100 ? 6.841 -3.147 3.043 1.00 94.19 100 LEU A N 1
ATOM 780 C CA . LEU A 1 100 ? 6.509 -2.929 1.637 1.00 94.19 100 LEU A CA 1
ATOM 781 C C . LEU A 1 100 ? 7.359 -1.804 1.041 1.00 94.19 100 LEU A C 1
ATOM 783 O O . LEU A 1 100 ? 8.014 -2.006 0.018 1.00 94.19 100 LEU A O 1
ATOM 787 N N . LYS A 1 101 ? 7.389 -0.633 1.688 1.00 93.94 101 LYS A N 1
ATOM 788 C CA . LYS A 1 101 ? 8.145 0.531 1.211 1.00 93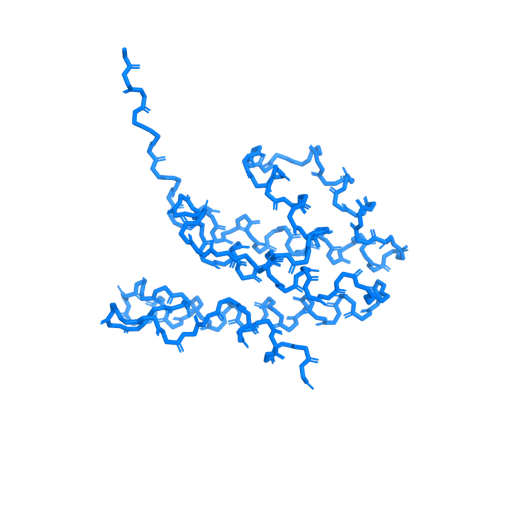.94 101 LYS A CA 1
ATOM 789 C C . LYS A 1 101 ? 9.624 0.198 1.025 1.00 93.94 101 LYS A C 1
ATOM 791 O O . LYS A 1 101 ? 10.201 0.530 -0.010 1.00 93.94 101 LYS A O 1
ATOM 796 N N . ASN A 1 102 ? 10.222 -0.499 1.991 1.00 91.88 102 ASN A N 1
ATOM 797 C CA . ASN A 1 102 ? 11.618 -0.921 1.921 1.00 91.88 102 ASN A CA 1
ATOM 798 C C . ASN A 1 102 ? 11.866 -1.907 0.771 1.00 91.88 102 ASN A C 1
ATOM 800 O O . ASN A 1 102 ? 12.808 -1.711 0.002 1.00 91.88 102 ASN A O 1
ATOM 804 N N . LYS A 1 103 ? 11.013 -2.927 0.592 1.00 88.81 103 LYS A N 1
ATOM 805 C CA . LYS A 1 103 ? 11.146 -3.875 -0.530 1.00 88.81 103 LYS A CA 1
ATOM 806 C C . LYS A 1 103 ? 11.027 -3.165 -1.878 1.00 88.81 103 LYS A C 1
ATOM 808 O O . LYS A 1 103 ? 11.884 -3.350 -2.742 1.00 88.81 103 LYS A O 1
ATOM 813 N N . LEU A 1 104 ? 10.029 -2.296 -2.040 1.00 88.31 104 LEU A N 1
ATOM 814 C CA . LEU A 1 104 ? 9.864 -1.480 -3.245 1.00 88.31 104 LEU A CA 1
ATOM 815 C C . LEU A 1 104 ? 11.096 -0.605 -3.514 1.00 88.31 104 LEU A C 1
ATOM 817 O O . LEU A 1 104 ? 11.540 -0.507 -4.656 1.00 88.31 104 LEU A O 1
ATOM 821 N N . TYR A 1 105 ? 11.689 -0.006 -2.479 1.00 87.25 105 TYR A N 1
ATOM 822 C CA . TYR A 1 105 ? 12.891 0.816 -2.624 1.00 87.25 105 TYR A CA 1
ATOM 823 C C . TYR A 1 105 ? 14.101 0.000 -3.101 1.00 87.25 105 TYR A C 1
ATOM 825 O O . TYR A 1 105 ? 14.795 0.411 -4.030 1.00 87.25 105 TYR A O 1
ATOM 833 N N . VAL A 1 106 ? 14.312 -1.199 -2.549 1.00 83.94 106 VAL A N 1
ATOM 834 C CA . VAL A 1 106 ? 15.359 -2.121 -3.027 1.00 83.94 106 VAL A CA 1
ATOM 835 C C . VAL A 1 106 ? 15.131 -2.509 -4.492 1.00 83.94 106 VAL A C 1
ATOM 837 O O . VAL A 1 106 ? 16.088 -2.577 -5.265 1.00 83.94 106 VAL A O 1
ATOM 840 N N . HIS A 1 107 ? 13.881 -2.742 -4.902 1.00 80.19 107 HIS A N 1
ATOM 841 C CA . HIS A 1 107 ? 13.555 -3.000 -6.307 1.00 80.19 107 HIS A CA 1
ATOM 842 C C . HIS A 1 107 ? 13.843 -1.792 -7.205 1.00 80.19 107 HIS A C 1
ATOM 844 O O . HIS A 1 107 ? 14.403 -1.969 -8.285 1.00 80.19 107 HIS A O 1
ATOM 850 N N . LEU A 1 108 ? 13.527 -0.576 -6.754 1.00 79.56 108 LEU A N 1
ATOM 851 C CA . LEU A 1 108 ? 13.834 0.649 -7.491 1.00 79.56 108 LEU A CA 1
ATOM 852 C C . LEU A 1 108 ? 15.343 0.815 -7.718 1.00 79.56 108 LEU A C 1
ATOM 854 O O . LEU A 1 108 ? 15.748 1.101 -8.841 1.00 79.56 108 LEU A O 1
ATOM 858 N N . LEU A 1 109 ? 16.172 0.584 -6.694 1.00 74.12 109 LEU A N 1
ATOM 859 C CA . LEU A 1 109 ? 17.633 0.665 -6.821 1.00 74.12 109 LEU A CA 1
ATOM 860 C C . LEU A 1 109 ? 18.178 -0.338 -7.843 1.00 74.12 109 LEU A C 1
ATOM 862 O O . LEU A 1 109 ? 18.969 0.035 -8.701 1.00 74.12 109 LEU A O 1
ATOM 866 N N . LYS A 1 110 ? 17.684 -1.584 -7.830 1.00 69.12 110 LYS A N 1
ATOM 867 C CA . LYS A 1 110 ? 18.055 -2.587 -8.844 1.00 69.12 110 LYS A CA 1
ATOM 868 C C . LYS A 1 110 ? 17.695 -2.117 -10.257 1.00 69.12 110 LYS A C 1
ATOM 870 O O . LYS A 1 110 ? 18.498 -2.251 -11.170 1.00 69.12 110 LYS A O 1
ATOM 875 N N . VAL A 1 111 ? 16.508 -1.546 -10.452 1.00 66.25 111 VAL A N 1
ATOM 876 C CA . VAL A 1 111 ? 16.094 -1.027 -11.767 1.00 66.25 111 VAL A CA 1
ATOM 877 C C . VAL A 1 111 ? 17.012 0.108 -12.240 1.00 66.25 111 VAL A C 1
ATOM 879 O O . VAL A 1 111 ? 17.372 0.151 -13.416 1.00 66.25 111 VAL A O 1
ATOM 882 N N . VAL A 1 112 ? 17.416 1.001 -11.331 1.00 62.25 112 VAL A N 1
ATOM 883 C CA . VAL A 1 112 ? 18.340 2.107 -11.630 1.00 62.25 112 VAL A CA 1
ATOM 884 C C . VAL A 1 112 ? 19.741 1.589 -11.977 1.00 62.25 112 VAL A C 1
ATOM 886 O O . VAL A 1 112 ? 20.313 2.040 -12.967 1.00 62.25 112 VAL A O 1
ATOM 889 N N . ASP A 1 113 ? 20.263 0.617 -11.225 1.00 55.56 113 ASP A N 1
ATOM 890 C CA . ASP A 1 113 ? 21.619 0.081 -11.410 1.00 55.56 113 ASP A CA 1
ATOM 891 C C . ASP A 1 113 ? 21.762 -0.784 -12.673 1.00 55.56 113 ASP A C 1
ATOM 893 O O . ASP A 1 113 ? 22.800 -0.755 -13.334 1.00 55.56 113 ASP A O 1
ATOM 897 N N . TYR A 1 114 ? 20.728 -1.553 -13.031 1.00 55.81 114 TYR A N 1
ATOM 898 C CA . TYR A 1 114 ? 20.779 -2.488 -14.164 1.00 55.81 114 TYR A CA 1
ATOM 899 C C . TYR A 1 114 ? 20.172 -1.925 -15.459 1.00 55.81 114 TYR A C 1
ATOM 901 O O . TYR A 1 114 ? 20.163 -2.620 -16.475 1.00 55.81 114 TYR A O 1
ATOM 909 N N . GLY A 1 115 ? 19.653 -0.689 -15.446 1.00 52.62 115 GLY A N 1
ATOM 910 C CA . GLY A 1 115 ? 19.085 -0.005 -16.618 1.00 52.62 115 GLY A CA 1
ATOM 911 C C . GLY A 1 115 ? 17.841 -0.673 -17.217 1.00 52.62 115 GLY A C 1
ATOM 912 O O . GLY A 1 115 ? 17.318 -0.207 -18.229 1.00 52.62 115 GLY A O 1
ATOM 913 N N . ASN A 1 116 ? 17.360 -1.751 -16.602 1.00 52.50 116 ASN A N 1
ATOM 914 C CA . ASN A 1 116 ? 16.218 -2.511 -17.060 1.00 52.50 116 ASN A CA 1
ATOM 915 C C . ASN A 1 116 ? 15.092 -2.306 -16.049 1.00 52.50 116 ASN A C 1
ATOM 917 O O . ASN A 1 116 ? 15.190 -2.741 -14.899 1.00 52.50 116 ASN A O 1
ATOM 921 N N . ILE A 1 117 ? 14.003 -1.667 -16.486 1.00 52.59 117 ILE A N 1
ATOM 922 C CA . ILE A 1 117 ? 12.712 -1.672 -15.780 1.00 52.59 117 ILE A CA 1
ATOM 923 C C . ILE A 1 117 ? 12.087 -3.058 -16.002 1.00 52.59 117 ILE A C 1
ATOM 925 O O . ILE A 1 117 ? 10.959 -3.194 -16.470 1.00 52.59 117 ILE A O 1
ATOM 929 N N . ASP A 1 118 ? 12.861 -4.107 -15.719 1.00 50.41 118 ASP A N 1
ATOM 930 C CA . ASP A 1 118 ? 12.332 -5.442 -15.529 1.00 50.41 118 ASP A CA 1
ATOM 931 C C . ASP A 1 118 ? 11.499 -5.323 -14.268 1.00 50.41 118 ASP A C 1
ATOM 933 O O . ASP A 1 118 ? 11.959 -5.096 -13.147 1.00 50.41 118 ASP A O 1
ATOM 937 N N . SER A 1 119 ? 10.221 -5.226 -14.550 1.00 59.31 119 SER A N 1
ATOM 938 C CA . SER A 1 119 ? 9.206 -4.816 -13.625 1.00 59.31 119 SER A CA 1
ATOM 939 C C . SER A 1 119 ? 9.165 -5.745 -12.405 1.00 59.31 119 SER A C 1
ATOM 941 O O . SER A 1 119 ? 9.612 -6.880 -12.499 1.00 59.31 119 SER A O 1
ATOM 943 N N . ILE A 1 120 ? 8.638 -5.307 -11.257 1.00 59.50 120 ILE A N 1
ATOM 944 C CA . ILE A 1 120 ? 8.702 -6.079 -9.992 1.00 59.50 120 ILE A CA 1
ATOM 945 C C . ILE A 1 120 ? 8.257 -7.546 -10.174 1.00 59.50 120 ILE A C 1
ATOM 947 O O . ILE A 1 120 ? 8.801 -8.444 -9.533 1.00 59.50 120 ILE A O 1
ATOM 951 N N . PHE A 1 121 ? 7.317 -7.788 -11.091 1.00 55.78 121 PHE A N 1
ATOM 952 C CA . PHE A 1 121 ? 6.743 -9.102 -11.377 1.00 55.78 121 PHE A CA 1
ATOM 953 C C . PHE A 1 121 ? 7.387 -9.850 -12.552 1.00 55.78 121 PHE A C 1
ATOM 955 O O . PHE A 1 121 ? 7.048 -11.012 -12.768 1.00 55.78 121 PHE A O 1
ATOM 962 N N . TYR A 1 122 ? 8.301 -9.234 -13.310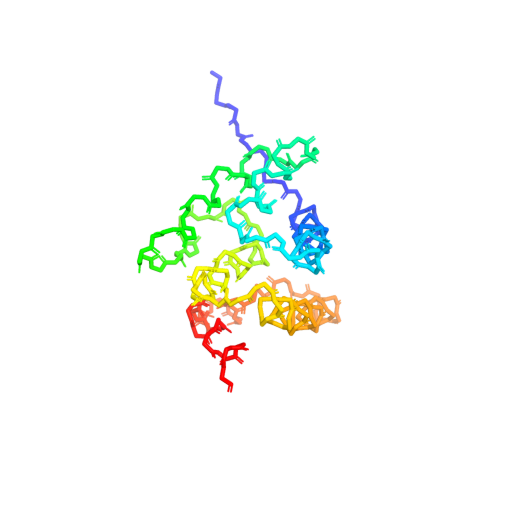 1.00 51.91 122 TYR A N 1
ATOM 963 C CA . TYR A 1 122 ? 8.904 -9.824 -14.509 1.00 51.91 122 TYR A CA 1
ATOM 964 C C . TYR A 1 122 ? 10.425 -9.680 -14.521 1.00 51.91 122 TYR A C 1
ATOM 966 O O . TYR A 1 122 ? 10.959 -8.585 -14.380 1.00 51.91 122 TYR A O 1
ATOM 974 N N . LYS A 1 123 ? 11.122 -10.786 -14.780 1.00 49.75 123 LYS A N 1
ATOM 975 C CA . LYS A 1 123 ? 12.559 -10.800 -15.077 1.00 49.75 123 LYS A CA 1
ATOM 976 C C . LYS A 1 123 ? 12.741 -11.444 -16.446 1.00 49.75 123 LYS A C 1
ATOM 978 O O . LYS A 1 123 ? 12.242 -12.547 -16.659 1.00 49.75 123 LYS A O 1
ATOM 983 N N . ASN A 1 124 ? 13.434 -10.784 -17.373 1.00 48.75 124 ASN A N 1
ATOM 984 C CA . ASN A 1 124 ? 13.645 -11.274 -18.742 1.00 48.75 124 ASN A CA 1
ATOM 985 C C . ASN A 1 124 ? 12.337 -11.647 -19.480 1.00 48.75 124 ASN A C 1
ATOM 987 O O . ASN A 1 124 ? 12.282 -12.649 -20.193 1.00 48.75 124 ASN A O 1
ATOM 991 N N . GLY A 1 125 ? 11.258 -10.882 -19.278 1.00 47.41 125 GLY A N 1
ATOM 992 C CA . GLY A 1 125 ? 9.968 -11.122 -19.942 1.00 47.41 125 GLY A CA 1
ATOM 993 C C . GLY A 1 125 ? 9.163 -12.330 -19.437 1.00 47.41 125 GLY A C 1
ATOM 994 O O . GLY A 1 125 ? 8.085 -12.588 -19.966 1.00 47.41 125 GLY A O 1
ATOM 995 N N . GLN A 1 126 ? 9.629 -13.044 -18.405 1.00 47.69 126 GLN A N 1
ATOM 996 C CA . GLN A 1 126 ? 8.851 -14.075 -17.711 1.00 47.69 126 GLN A CA 1
ATOM 997 C C . GLN A 1 126 ? 8.351 -13.546 -16.367 1.00 47.69 126 GLN A C 1
ATOM 999 O O . GLN A 1 126 ? 9.109 -12.912 -15.626 1.00 47.69 126 GLN A O 1
ATOM 1004 N N . SER A 1 127 ? 7.068 -13.786 -16.066 1.00 54.81 127 SER A N 1
ATOM 1005 C CA . SER A 1 127 ? 6.502 -13.459 -14.756 1.00 54.81 127 SER A CA 1
ATOM 1006 C C . SER A 1 127 ? 7.154 -14.363 -13.712 1.00 54.81 127 SER A C 1
ATOM 1008 O O . SER A 1 127 ? 6.968 -15.575 -13.743 1.00 54.81 127 SER A O 1
ATOM 1010 N N . ASN A 1 128 ? 7.969 -13.778 -12.837 1.00 60.50 128 ASN A N 1
ATOM 1011 C CA . ASN A 1 128 ? 8.725 -14.516 -11.821 1.00 60.50 128 ASN A CA 1
ATOM 1012 C C . ASN A 1 128 ? 8.056 -14.477 -10.445 1.00 60.50 128 ASN A C 1
ATOM 1014 O O . ASN A 1 128 ? 8.406 -15.274 -9.580 1.00 60.50 128 ASN A O 1
ATOM 1018 N N . LEU A 1 129 ? 7.142 -13.532 -10.226 1.00 66.88 129 LEU A N 1
ATOM 1019 C CA . LEU A 1 129 ? 6.482 -13.336 -8.945 1.00 66.88 129 LEU A CA 1
ATOM 1020 C C . LEU A 1 129 ? 5.078 -12.793 -9.202 1.00 66.88 129 LEU A C 1
ATOM 1022 O O . LEU A 1 129 ? 4.933 -11.754 -9.847 1.00 66.88 129 LEU A O 1
ATOM 1026 N N . LEU A 1 130 ? 4.049 -13.491 -8.728 1.00 73.88 130 LEU A N 1
ATOM 1027 C CA . LEU A 1 130 ? 2.691 -12.959 -8.751 1.00 73.88 130 LEU A CA 1
ATOM 1028 C C . LEU A 1 130 ? 2.561 -11.875 -7.665 1.00 73.88 130 LEU A C 1
ATOM 1030 O O . LEU A 1 130 ? 3.214 -11.988 -6.621 1.00 73.88 130 LEU A O 1
ATOM 1034 N N . PRO A 1 131 ? 1.713 -10.844 -7.852 1.00 76.62 131 PRO A N 1
ATOM 1035 C CA . PRO A 1 131 ? 1.423 -9.867 -6.800 1.00 76.62 131 PRO A CA 1
ATOM 1036 C C . PRO A 1 131 ? 1.053 -10.521 -5.462 1.00 76.62 131 PRO A C 1
ATOM 1038 O O . PRO A 1 131 ? 1.466 -10.050 -4.405 1.00 76.62 131 PRO A O 1
ATOM 1041 N N . GLU A 1 132 ? 0.333 -11.643 -5.514 1.00 80.38 132 GLU A N 1
ATOM 1042 C CA . GLU A 1 132 ? -0.072 -12.413 -4.338 1.00 80.38 132 GLU A CA 1
ATOM 1043 C C . GLU A 1 132 ? 1.109 -12.994 -3.560 1.00 80.38 132 GLU A C 1
ATOM 1045 O O . GLU A 1 132 ? 1.118 -12.936 -2.331 1.00 80.38 132 GLU A O 1
ATOM 1050 N N . ASP A 1 133 ? 2.100 -13.548 -4.264 1.00 80.00 133 ASP A N 1
ATOM 1051 C CA . ASP A 1 133 ? 3.284 -14.150 -3.648 1.00 80.00 133 ASP A CA 1
ATOM 1052 C C . ASP A 1 133 ? 4.177 -13.072 -3.032 1.00 80.00 133 ASP A C 1
ATOM 1054 O O . ASP A 1 133 ? 4.712 -13.259 -1.940 1.00 80.00 133 ASP A O 1
ATOM 1058 N N . PHE A 1 134 ? 4.271 -11.912 -3.689 1.00 82.69 134 PHE A N 1
ATOM 1059 C CA . PHE A 1 134 ? 4.949 -10.738 -3.144 1.00 82.69 134 PHE A CA 1
ATOM 1060 C C . PHE A 1 134 ? 4.292 -10.246 -1.848 1.00 82.69 134 PHE A C 1
ATOM 1062 O O . PHE A 1 134 ? 4.985 -9.941 -0.878 1.00 82.69 134 PHE A O 1
ATOM 1069 N N . ALA A 1 135 ? 2.959 -10.186 -1.815 1.00 80.88 135 ALA A N 1
ATOM 1070 C CA . ALA A 1 135 ? 2.229 -9.787 -0.620 1.00 80.88 135 ALA A CA 1
ATOM 1071 C C . ALA A 1 135 ? 2.347 -10.823 0.506 1.00 80.88 135 ALA A C 1
ATOM 1073 O O . ALA A 1 135 ? 2.573 -10.444 1.654 1.00 80.88 135 ALA A O 1
ATOM 1074 N N . ARG A 1 136 ? 2.301 -12.122 0.184 1.00 85.38 136 ARG A N 1
ATOM 1075 C CA . ARG A 1 136 ? 2.499 -13.201 1.162 1.00 85.38 136 ARG A CA 1
ATOM 1076 C C . ARG A 1 136 ? 3.877 -13.129 1.825 1.00 85.38 136 ARG A C 1
ATOM 1078 O O . ARG A 1 136 ? 3.959 -13.262 3.037 1.00 85.38 136 ARG A O 1
ATOM 1085 N N . ASP A 1 137 ? 4.927 -12.857 1.053 1.00 86.12 137 ASP A N 1
ATOM 1086 C CA . ASP A 1 137 ? 6.309 -12.671 1.534 1.00 86.12 137 ASP A CA 1
ATOM 1087 C C . ASP A 1 137 ? 6.494 -11.398 2.391 1.00 86.12 137 ASP A C 1
ATOM 1089 O O . ASP A 1 137 ? 7.487 -11.239 3.097 1.00 86.12 137 ASP A O 1
ATOM 1093 N N . ILE A 1 138 ? 5.578 -10.430 2.318 1.00 85.12 138 ILE A N 1
ATOM 1094 C CA . ILE A 1 138 ? 5.564 -9.264 3.220 1.00 85.12 138 ILE A CA 1
ATOM 1095 C C . ILE A 1 138 ? 4.848 -9.586 4.537 1.00 85.12 138 ILE A C 1
ATOM 1097 O O . ILE A 1 138 ? 5.179 -8.991 5.560 1.00 85.12 138 ILE A O 1
ATOM 1101 N N . LEU A 1 139 ? 3.869 -10.493 4.504 1.00 85.56 139 LEU A N 1
ATOM 1102 C CA . LEU A 1 139 ? 2.995 -10.820 5.634 1.00 85.56 139 LEU A CA 1
ATOM 1103 C C . LEU A 1 139 ? 3.455 -12.034 6.462 1.00 85.56 139 LEU A C 1
ATOM 1105 O O . LEU A 1 139 ? 2.854 -12.297 7.503 1.00 85.56 139 LEU A O 1
ATOM 1109 N N . SER A 1 140 ? 4.468 -12.775 6.003 1.00 84.94 140 SER A N 1
ATOM 1110 C CA . SER A 1 140 ? 5.098 -13.911 6.701 1.00 84.94 140 SER A CA 1
ATOM 1111 C C . SER A 1 140 ? 6.150 -13.476 7.714 1.00 84.94 140 SER A C 1
ATOM 1113 O O . SER A 1 140 ? 6.185 -14.078 8.808 1.00 84.94 140 SER A O 1
#

Organism: NCBI:txid456490

Foldseek 3Di:
DDPPPDQDDLVLLLVLLLVLLVQLLVQLVVQDANVRSLVVCCPPPDDNVLSVLLVCLVDPDQQFCVVVVSHALLSSLVSRLSSVCNPPGSVVVSQLSVLSSVVSVVLVVVCVVVVDPCDPQGDPRDRPDTSNRSSVVSVD

Radius of gyration: 14.83 Å; chains: 1; bounding box: 34×30×47 Å

Secondary structure (DSSP, 8-state):
-----PPPPHHHHHHHHHHHHHHHHHHHTTT--HHHHHHHHTTS-S-HHHHTTGGGGGSSS---GGGGTTS-HHHHHHHHHHHHHTTS-HHHHHHHHHHHHHHHHHHHHHHHHHS----TTEETTEE---HHHHHHHHH-

Sequence (140 aa):
MLFAHRPTHPTIGVVSTFQLIDLLMLRLSRGMELPAAMQSLGGVQFPDSLFNSLDLIQTDTPVSYHQFSDRSHFFVALLEVLRQARSLEPSSLCDVLVILKNKLYVHLLKVVDYGNIDSIFYKNGQSNLLPEDFARDILS